Protein AF-A0A2D4G213-F1 (afdb_monomer)

Organism: Micrurus corallinus (NCBI:txid54390)

Nearest PDB structures (foldseek):
  6yhy-assembly1_A  TM=9.691E-01  e=1.709E-06  Conus consors
  6q61-assembly1_A  TM=9.668E-01  e=5.691E-06  Conus striatus
  5yv7-assembly1_A  TM=9.541E-01  e=5.691E-06  Dendroaspis angusticeps
  6kzf-assembly1_A  TM=9.481E-01  e=8.321E-06  Dendroaspis angusticeps
  4bqd-assembly2_B  TM=8.896E-01  e=7.811E-06  Homo sapiens

InterPro domains:
  IPR002223 Pancreatic trypsin inhibitor Kunitz domain [PF00014] (14-65)
  IPR002223 Pancreatic trypsin inhibitor Kunitz domain [PR00759] (12-26)
  IPR002223 Pancreatic trypsin inhibitor Kunitz domain [PR00759] (40-50)
  IPR002223 Pancreatic trypsin inhibitor Kunitz domain [PR00759] (50-65)
  IPR002223 Pancreatic trypsin inhibitor Kunitz domain [PS50279] (15-65)
  IPR002223 Pancreatic trypsin inhibitor Kunitz domain [SM00131] (13-66)
  IPR020901 Proteinase inhibitor I2, Kunitz, conserved site [PS00280] (43-61)
  IPR036880 Pancreatic trypsin inhibitor Kunitz domain superfamily [G3DSA:4.10.410.10] (6-70)
  IPR036880 Pancreatic trypsin inhibitor Kunitz domain superfamily [SSF57362] (6-67)
  IPR050098 Tissue factor pathway inhibitor/Kunitz-type serine protease inhibitor-like [PTHR10083] (11-76)

Solvent-accessible surface area (backbone atoms only — not comparable to full-atom values): 7301 Å² total; per-residue (Å²): 134,83,81,73,78,70,70,60,91,82,42,60,73,45,34,74,43,77,73,53,33,70,93,49,96,44,80,39,81,28,18,24,37,35,72,93,71,72,40,59,43,79,46,65,29,12,80,57,90,63,63,77,24,60,25,84,39,62,66,60,30,31,65,62,61,60,68,71,74,75,56,88,89,73,79,80,87,71,84,73,76,74,66,93,83,53,79,69,56,52,48,99,88,65,48,70,55,81,76,85,70,94,78,75,74,77,94,77,85,127

Sequence (110 aa):
VELTPVSSELRPEYCNLPPDRRKCGGYFPAYYYNPGRHTCLEFDYAGCDGNKNHFNTRHECDLICHEWPEDPNQYGSRVLPCPERGPPAKDHSGDPVPKPHPGLIPFSLQ

pLDDT: mean 73.9, std 17.29, range [42.91, 96.44]

F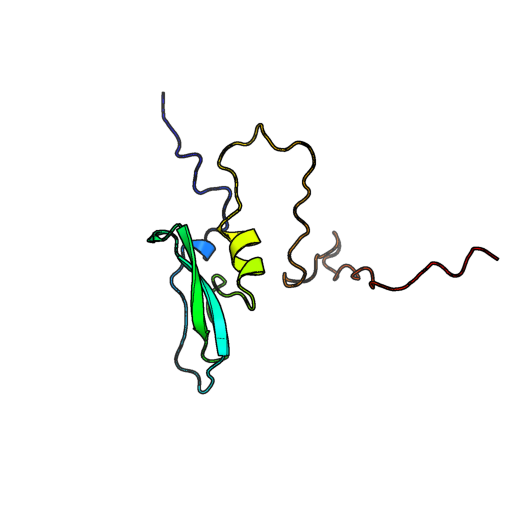oldseek 3Di:
DDPDQLPPPQAPPLLDDDWDQDDAQAWAWWWFHDPVVLAIDIDTHRPDDTTPRTGNDRVLRCLRGRPDDSDPPPDDDDPPPDPPPDDADADPVGHGDDDDDPPDPPPPDD

Structure (mmCIF, N/CA/C/O backbone):
data_AF-A0A2D4G213-F1
#
_entry.id   AF-A0A2D4G213-F1
#
loop_
_atom_site.group_PDB
_atom_site.id
_atom_site.type_symbol
_atom_site.label_atom_id
_atom_site.label_alt_id
_atom_site.label_comp_id
_atom_site.label_asym_id
_atom_site.label_entity_id
_atom_site.label_seq_id
_atom_site.pdbx_PDB_ins_code
_atom_site.Cartn_x
_atom_site.Cartn_y
_atom_site.Cartn_z
_atom_site.occupancy
_atom_site.B_iso_or_equiv
_atom_site.auth_seq_id
_atom_site.auth_comp_id
_atom_site.auth_asym_id
_atom_site.auth_atom_id
_atom_site.pdbx_PDB_model_num
ATOM 1 N N . VAL A 1 1 ? -35.706 8.755 9.691 1.00 42.91 1 VAL A N 1
ATOM 2 C CA . VAL A 1 1 ? -34.438 8.260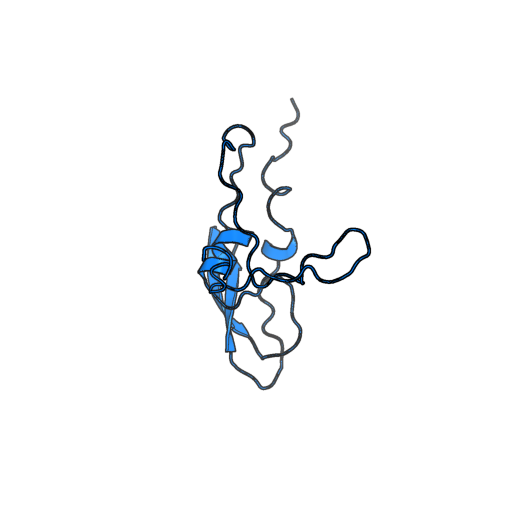 10.270 1.00 42.91 1 VAL A CA 1
ATOM 3 C C . VAL A 1 1 ? -33.540 7.979 9.084 1.00 42.91 1 VAL A C 1
ATOM 5 O O . VAL A 1 1 ? -33.722 6.962 8.431 1.00 42.91 1 VAL A O 1
ATOM 8 N N . GLU A 1 2 ? -32.732 8.954 8.677 1.00 45.34 2 GLU A N 1
ATOM 9 C CA . GLU A 1 2 ? -31.778 8.744 7.586 1.00 45.34 2 GLU A CA 1
ATOM 10 C C . GLU A 1 2 ? -30.570 8.022 8.173 1.00 45.34 2 GLU A C 1
ATOM 12 O O . GLU A 1 2 ? -29.893 8.540 9.057 1.00 45.34 2 GLU A O 1
ATOM 17 N N . LEU A 1 3 ? -30.375 6.777 7.745 1.00 51.66 3 LEU A N 1
ATOM 18 C CA . LEU A 1 3 ? -29.197 5.987 8.067 1.00 51.66 3 LEU A CA 1
ATOM 19 C C . LEU A 1 3 ? -28.067 6.508 7.179 1.00 51.66 3 LEU A C 1
ATOM 21 O O . LEU A 1 3 ? -27.922 6.066 6.040 1.00 51.66 3 LEU A O 1
ATOM 25 N N . THR A 1 4 ? -27.301 7.485 7.659 1.00 51.44 4 THR A N 1
ATOM 26 C CA . THR A 1 4 ? -26.017 7.788 7.028 1.00 51.44 4 THR A CA 1
ATOM 27 C C . THR A 1 4 ? -25.129 6.547 7.186 1.00 51.44 4 THR A C 1
ATOM 29 O O . THR A 1 4 ? -25.030 6.008 8.291 1.00 51.44 4 THR A O 1
ATOM 32 N N . PRO A 1 5 ? -24.528 6.010 6.110 1.00 56.56 5 PRO A N 1
ATOM 33 C CA . PRO A 1 5 ? -23.589 4.904 6.231 1.00 56.56 5 PRO A CA 1
ATOM 34 C C . PRO A 1 5 ? -22.327 5.412 6.939 1.00 56.56 5 PRO A C 1
ATOM 36 O O . PRO A 1 5 ? -21.460 6.031 6.327 1.00 56.56 5 PRO A O 1
ATOM 39 N N . VAL A 1 6 ? -22.230 5.153 8.243 1.00 53.78 6 VAL A N 1
ATOM 40 C CA . VAL A 1 6 ? -21.070 5.447 9.108 1.00 53.78 6 VAL A CA 1
ATOM 41 C C . VAL A 1 6 ? -19.926 4.458 8.824 1.00 53.78 6 VAL A C 1
ATOM 43 O O . VAL A 1 6 ? -19.408 3.823 9.728 1.00 53.78 6 VAL A O 1
ATOM 46 N N . SER A 1 7 ? -19.573 4.267 7.551 1.00 55.72 7 SER A N 1
ATOM 47 C CA . SER A 1 7 ? -18.629 3.216 7.136 1.00 55.72 7 SER A CA 1
ATOM 48 C C . SER A 1 7 ? -17.466 3.726 6.283 1.00 55.72 7 SER A C 1
ATOM 50 O O . SER A 1 7 ? -16.389 3.138 6.266 1.00 55.72 7 SER A O 1
ATOM 52 N N . SER A 1 8 ? -17.621 4.865 5.599 1.00 54.56 8 SER A N 1
ATOM 53 C CA . SER A 1 8 ? -16.609 5.334 4.640 1.00 54.56 8 SER A CA 1
ATOM 54 C C . SER A 1 8 ? -15.764 6.528 5.088 1.00 54.56 8 SER A C 1
ATOM 56 O O . SER A 1 8 ? -14.681 6.698 4.547 1.00 54.56 8 SER A O 1
ATOM 58 N N . GLU A 1 9 ? -16.187 7.340 6.063 1.00 58.06 9 GLU A N 1
ATOM 59 C CA . GLU A 1 9 ? -15.473 8.599 6.385 1.00 58.06 9 GLU A CA 1
ATOM 60 C C . GLU A 1 9 ? -14.253 8.434 7.304 1.00 58.06 9 GLU A C 1
ATOM 62 O O . GLU A 1 9 ? -13.489 9.373 7.519 1.00 58.06 9 GLU A O 1
ATOM 67 N N . LEU A 1 10 ? -14.059 7.239 7.853 1.00 67.94 10 LEU A N 1
ATOM 68 C CA . LEU A 1 10 ? -12.983 6.947 8.792 1.00 67.94 10 LEU A CA 1
ATOM 69 C C . LEU A 1 10 ? -11.744 6.343 8.114 1.00 67.94 10 LEU A C 1
ATOM 71 O O . LEU A 1 10 ? -10.613 6.593 8.531 1.00 67.94 10 LEU A O 1
ATOM 75 N N . ARG A 1 11 ? -11.947 5.585 7.034 1.00 78.88 11 ARG A N 1
ATOM 76 C CA . ARG A 1 11 ? -10.865 5.015 6.236 1.00 78.88 11 ARG A CA 1
ATOM 77 C C . ARG A 1 11 ? -10.436 6.011 5.160 1.00 78.88 11 ARG A C 1
ATOM 79 O O . ARG A 1 11 ? -11.297 6.539 4.461 1.00 78.88 11 ARG A O 1
ATOM 86 N N . PRO A 1 12 ? -9.128 6.226 4.938 1.00 86.38 12 PRO A N 1
ATOM 87 C CA . PRO A 1 12 ? -8.692 7.096 3.858 1.00 86.38 12 PRO A CA 1
ATOM 88 C C . PRO A 1 12 ? -9.262 6.663 2.501 1.00 86.38 12 PRO A C 1
ATOM 90 O O . PRO A 1 12 ? -9.144 5.501 2.115 1.00 86.38 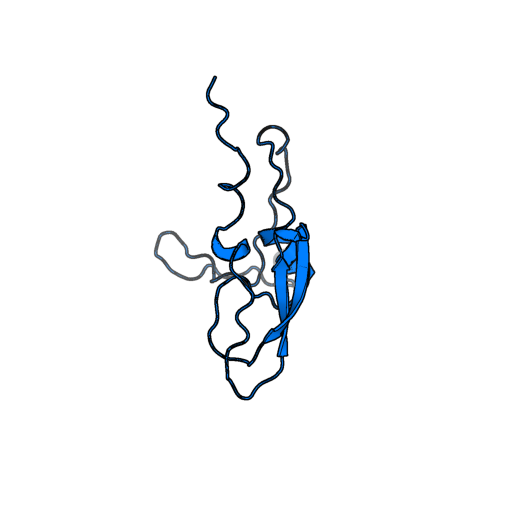12 PRO A O 1
ATOM 93 N N . GLU A 1 13 ? -9.805 7.615 1.741 1.00 87.25 13 GLU A N 1
ATOM 94 C CA . GLU A 1 13 ? -10.416 7.375 0.421 1.00 87.25 13 GLU A CA 1
ATOM 95 C C . GLU A 1 13 ? -9.509 6.590 -0.534 1.00 87.25 13 GLU A C 1
ATOM 97 O O . GLU A 1 13 ? -9.964 5.757 -1.320 1.00 87.25 13 GLU A O 1
ATOM 102 N N . TYR A 1 14 ? -8.192 6.803 -0.435 1.00 91.06 14 TYR A N 1
ATOM 103 C CA . TYR A 1 14 ? -7.242 6.099 -1.282 1.00 91.06 14 TYR A CA 1
ATOM 104 C C . TYR A 1 14 ? -7.235 4.586 -1.056 1.00 91.06 14 TYR A C 1
ATOM 106 O O . TYR A 1 14 ? -6.919 3.870 -1.993 1.00 91.06 14 TYR A O 1
ATOM 114 N N . CYS A 1 15 ? -7.631 4.077 0.114 1.00 91.62 15 CYS A N 1
ATOM 115 C CA . CYS A 1 15 ? -7.748 2.636 0.359 1.00 91.62 15 CYS A CA 1
ATOM 116 C C . CYS A 1 15 ? -8.759 1.961 -0.584 1.00 91.62 15 CYS A C 1
ATOM 118 O O . CYS A 1 15 ? -8.698 0.753 -0.788 1.00 91.62 15 CYS A O 1
ATOM 120 N N . ASN A 1 16 ? -9.681 2.727 -1.175 1.00 90.62 16 ASN A N 1
ATOM 121 C CA . ASN A 1 16 ? -10.670 2.221 -2.124 1.00 90.62 16 ASN A CA 1
ATOM 122 C C . ASN A 1 16 ? -10.178 2.270 -3.586 1.00 90.62 16 ASN A C 1
ATOM 124 O O . ASN A 1 16 ? -10.884 1.815 -4.486 1.00 90.62 16 ASN A O 1
ATOM 128 N N . LEU A 1 17 ? -8.984 2.816 -3.850 1.00 94.06 17 LEU A N 1
ATOM 129 C CA . LEU A 1 17 ? -8.412 2.879 -5.197 1.00 94.06 17 LEU A CA 1
ATOM 130 C C . LEU A 1 17 ? -7.875 1.508 -5.641 1.00 94.06 17 LEU A C 1
ATOM 132 O O . LEU A 1 17 ? -7.397 0.737 -4.811 1.00 94.06 17 LEU A O 1
ATOM 136 N N . PRO A 1 18 ? -7.888 1.189 -6.946 1.00 94.44 18 PRO A N 1
ATOM 137 C CA . PRO A 1 18 ? -7.243 -0.021 -7.453 1.00 94.44 18 PRO A CA 1
ATOM 138 C C . PRO A 1 18 ? -5.714 0.038 -7.264 1.00 94.44 18 PRO A C 1
ATOM 140 O O . PRO A 1 18 ? -5.155 1.136 -7.232 1.00 94.44 18 PRO A O 1
ATOM 143 N N . PRO A 1 19 ? -5.007 -1.105 -7.200 1.00 93.06 19 PRO A N 1
ATOM 144 C CA . PRO A 1 19 ? -3.545 -1.108 -7.193 1.00 93.06 19 PRO A CA 1
ATOM 145 C C . PRO A 1 19 ? -3.004 -0.517 -8.500 1.00 93.06 19 PRO A C 1
ATOM 147 O O . PRO A 1 19 ? -3.443 -0.898 -9.588 1.00 93.06 19 PRO A O 1
ATOM 150 N N . ASP A 1 20 ? -2.035 0.396 -8.405 1.00 92.62 20 ASP A N 1
ATOM 151 C CA . ASP A 1 20 ? -1.423 1.037 -9.573 1.00 92.62 20 ASP A CA 1
ATOM 152 C C . ASP A 1 20 ? -0.023 0.470 -9.837 1.00 92.62 20 ASP A C 1
ATOM 154 O O . ASP A 1 20 ? 0.976 0.942 -9.298 1.00 92.62 20 ASP A O 1
ATOM 158 N N . ARG A 1 21 ? 0.051 -0.575 -10.670 1.00 87.62 21 ARG A N 1
ATOM 159 C CA . ARG A 1 21 ? 1.329 -1.189 -11.064 1.00 87.62 21 ARG A CA 1
ATOM 160 C C . ARG A 1 21 ? 2.173 -0.270 -11.953 1.00 87.62 21 ARG A C 1
ATOM 162 O O . ARG A 1 21 ? 3.392 -0.279 -11.826 1.00 87.62 21 ARG A O 1
ATOM 169 N N . ARG A 1 22 ? 1.531 0.493 -12.849 1.00 81.94 22 ARG A N 1
ATOM 170 C CA . ARG A 1 22 ? 2.132 1.239 -13.978 1.00 81.94 22 ARG A CA 1
ATOM 171 C C . ARG A 1 22 ? 3.079 0.430 -14.877 1.00 81.94 22 ARG A C 1
ATOM 173 O O . ARG A 1 22 ? 3.386 -0.736 -14.654 1.00 81.94 22 ARG A O 1
ATOM 180 N N . LYS A 1 23 ? 3.513 1.064 -15.972 1.00 83.62 23 LYS A N 1
ATOM 181 C CA . LYS A 1 23 ? 4.529 0.541 -16.899 1.00 83.62 23 LYS A CA 1
ATOM 182 C C . LYS A 1 23 ? 5.873 1.213 -16.626 1.00 83.62 23 LYS A C 1
ATOM 184 O O . LYS A 1 23 ? 6.305 2.066 -17.393 1.00 83.62 23 LYS A O 1
ATOM 189 N N . CYS A 1 24 ? 6.513 0.829 -15.531 1.00 86.62 24 CYS A N 1
ATOM 190 C CA . CYS A 1 24 ? 7.934 1.093 -15.311 1.00 86.62 24 CYS A CA 1
ATOM 191 C C . CYS A 1 24 ? 8.741 -0.204 -15.399 1.00 86.62 24 CYS A C 1
ATOM 193 O O . CYS A 1 24 ? 8.175 -1.287 -15.536 1.00 86.62 24 CYS A O 1
ATOM 195 N N . GLY A 1 25 ? 10.068 -0.089 -15.426 1.00 86.69 25 GLY A N 1
ATOM 196 C CA . GLY A 1 25 ? 10.964 -1.224 -15.675 1.00 86.69 25 GLY A CA 1
ATOM 197 C C . GLY A 1 25 ? 11.261 -2.099 -14.454 1.00 86.69 25 GLY A C 1
ATOM 198 O O . GLY A 1 25 ? 12.016 -3.058 -14.584 1.00 86.69 25 GLY A O 1
ATOM 199 N N . GLY A 1 26 ? 10.729 -1.757 -13.279 1.00 87.88 26 GLY A N 1
ATOM 200 C CA . GLY A 1 26 ? 10.968 -2.479 -12.034 1.00 87.88 26 GLY A CA 1
ATOM 201 C C . GLY A 1 26 ? 9.903 -3.526 -11.720 1.00 87.88 26 GLY A C 1
ATOM 202 O O . GLY A 1 26 ? 8.842 -3.567 -12.338 1.00 87.88 26 GLY A O 1
ATOM 203 N N . TYR A 1 27 ? 10.212 -4.362 -10.732 1.00 89.44 27 TYR A N 1
ATOM 204 C CA . TYR A 1 27 ? 9.303 -5.334 -10.131 1.00 89.44 27 TYR A CA 1
ATOM 205 C C . TYR A 1 27 ? 9.632 -5.407 -8.644 1.00 89.44 27 TYR A C 1
ATOM 207 O O . TYR A 1 27 ? 10.644 -5.991 -8.256 1.00 89.44 27 TYR A O 1
ATOM 215 N N . PHE A 1 28 ? 8.811 -4.758 -7.828 1.00 90.75 28 PHE A N 1
ATOM 216 C CA . PHE A 1 28 ? 8.992 -4.683 -6.386 1.00 90.75 28 PHE A CA 1
ATOM 217 C C . PHE A 1 28 ? 7.720 -5.178 -5.693 1.00 90.75 28 PHE A C 1
ATOM 219 O O . PHE A 1 28 ? 6.635 -4.724 -6.063 1.00 90.75 28 PHE A O 1
ATOM 226 N N . PRO A 1 29 ? 7.824 -6.087 -4.709 1.00 92.56 29 PRO A N 1
ATOM 227 C CA . PRO A 1 29 ? 6.662 -6.538 -3.959 1.00 92.56 29 PRO A CA 1
ATOM 228 C C . PRO A 1 29 ? 6.105 -5.379 -3.128 1.00 92.56 29 PRO A C 1
ATOM 230 O O . PRO A 1 29 ? 6.836 -4.726 -2.379 1.00 92.56 29 PRO A O 1
ATOM 233 N N . ALA A 1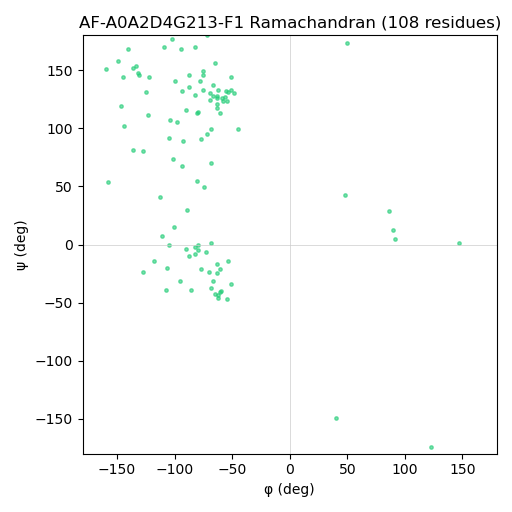 30 ? 4.809 -5.128 -3.264 1.00 93.88 30 ALA A N 1
ATOM 234 C CA . ALA A 1 30 ? 4.080 -4.102 -2.531 1.00 93.88 30 ALA A CA 1
ATOM 235 C C . ALA A 1 30 ? 2.695 -4.618 -2.128 1.00 93.88 30 ALA A C 1
ATOM 237 O O . ALA A 1 30 ? 2.241 -5.651 -2.609 1.00 93.88 30 ALA A O 1
ATOM 238 N N . TYR A 1 31 ? 2.004 -3.898 -1.250 1.00 95.62 31 TYR A N 1
ATOM 239 C CA . TYR A 1 31 ? 0.685 -4.266 -0.741 1.00 95.62 31 TYR A CA 1
ATOM 240 C C . TYR A 1 31 ? -0.338 -3.170 -1.029 1.00 95.62 31 TYR A C 1
ATOM 242 O O . TYR A 1 31 ? -0.017 -1.988 -0.949 1.00 95.62 31 TYR A O 1
ATOM 250 N N . TYR A 1 32 ? -1.576 -3.557 -1.326 1.00 95.19 32 TYR A N 1
ATOM 251 C CA . TYR A 1 32 ? -2.718 -2.653 -1.475 1.00 95.19 32 TYR A CA 1
ATOM 252 C C . TYR A 1 32 ? -3.923 -3.209 -0.718 1.00 95.19 32 TYR A C 1
ATOM 254 O O . TYR A 1 32 ? -4.051 -4.423 -0.546 1.00 95.19 32 TYR A O 1
ATOM 262 N N . TYR A 1 33 ? -4.830 -2.344 -0.280 1.00 94.69 33 TYR A N 1
ATOM 263 C CA . TYR A 1 3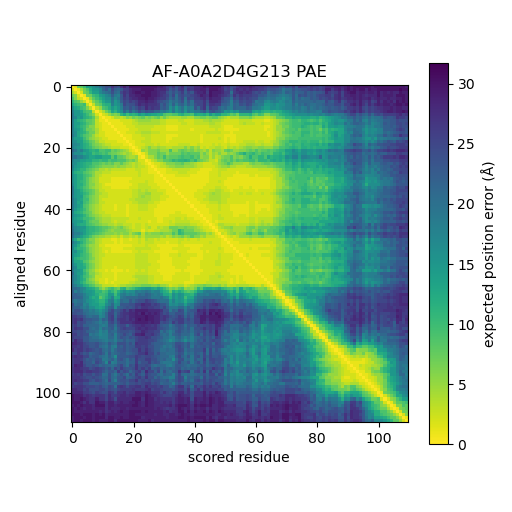3 ? -6.082 -2.766 0.327 1.00 94.69 33 TYR A CA 1
ATOM 264 C C . TYR A 1 33 ? -7.114 -3.118 -0.741 1.00 94.69 33 TYR A C 1
ATOM 266 O O . TYR A 1 33 ? -7.392 -2.321 -1.636 1.00 94.69 33 TYR A O 1
ATOM 274 N N . ASN A 1 34 ? -7.710 -4.304 -0.631 1.00 94.25 34 ASN A N 1
ATOM 275 C CA . ASN A 1 34 ? -8.807 -4.728 -1.484 1.00 94.25 34 ASN A CA 1
ATOM 276 C C . ASN A 1 34 ? -10.133 -4.631 -0.709 1.00 94.25 34 ASN A C 1
ATOM 278 O O . ASN A 1 34 ? -10.392 -5.492 0.140 1.00 94.25 34 ASN A O 1
ATOM 282 N N . PRO A 1 35 ? -11.002 -3.645 -1.013 1.00 87.69 35 PRO A N 1
ATOM 283 C CA . PRO A 1 35 ? -12.272 -3.485 -0.311 1.00 87.69 35 PRO A CA 1
ATOM 284 C C . PRO A 1 35 ? -13.242 -4.637 -0.583 1.00 87.69 35 PRO A C 1
ATOM 286 O O . PRO A 1 35 ? -13.975 -5.020 0.313 1.00 87.69 35 PRO A O 1
ATOM 289 N N . GLY A 1 36 ? -13.206 -5.266 -1.764 1.00 89.12 36 GLY A N 1
ATOM 290 C CA . GLY A 1 36 ? -14.069 -6.413 -2.073 1.00 89.12 36 GLY A CA 1
ATOM 291 C C . GLY A 1 36 ? -13.701 -7.684 -1.303 1.00 89.12 36 GLY A C 1
ATOM 292 O O . GLY A 1 36 ? -14.543 -8.552 -1.096 1.00 89.12 36 GLY A O 1
ATOM 293 N N . ARG A 1 37 ? -12.445 -7.799 -0.860 1.00 90.56 37 ARG A N 1
ATOM 294 C CA . ARG A 1 37 ? -11.957 -8.915 -0.033 1.00 90.56 37 ARG A CA 1
ATOM 295 C C . ARG A 1 37 ? -11.759 -8.542 1.431 1.00 90.56 37 ARG A C 1
ATOM 297 O O . ARG A 1 37 ? -11.344 -9.404 2.200 1.00 90.56 37 ARG A O 1
ATOM 304 N N . HIS A 1 38 ? -12.024 -7.286 1.789 1.00 88.00 38 HIS A N 1
ATOM 305 C CA . HIS A 1 38 ? -11.800 -6.731 3.119 1.00 88.00 38 HIS A CA 1
ATOM 306 C C . HIS A 1 38 ? -10.401 -7.079 3.654 1.00 88.00 38 HIS A C 1
ATOM 308 O O . HIS A 1 38 ? -10.246 -7.508 4.789 1.00 88.00 38 HIS A O 1
ATOM 314 N N . THR A 1 39 ? -9.366 -6.996 2.813 1.00 91.06 39 THR A N 1
ATOM 315 C CA . THR A 1 39 ? -8.030 -7.472 3.191 1.00 91.06 39 THR A CA 1
ATOM 316 C C . THR A 1 39 ? -6.948 -6.841 2.325 1.00 91.06 39 THR A C 1
ATOM 318 O O . THR A 1 39 ? -7.188 -6.519 1.160 1.00 91.06 39 THR A O 1
ATOM 321 N N . CYS A 1 40 ? -5.744 -6.692 2.868 1.00 93.44 40 CYS A N 1
ATOM 322 C CA . CYS A 1 40 ? -4.589 -6.260 2.092 1.00 93.44 40 CYS A CA 1
ATOM 323 C C . CYS A 1 40 ? -4.008 -7.405 1.257 1.00 93.44 40 CYS A C 1
ATOM 325 O O . CYS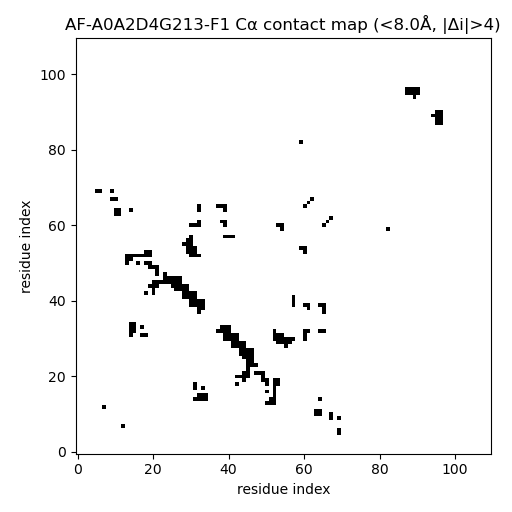 A 1 40 ? -3.948 -8.547 1.701 1.00 93.44 40 CYS A O 1
ATOM 327 N N . LEU A 1 41 ? -3.584 -7.125 0.032 1.00 96.19 41 LEU A N 1
ATOM 328 C CA . LEU A 1 41 ? -3.063 -8.116 -0.908 1.00 96.19 41 LEU A CA 1
ATOM 329 C C . LEU A 1 41 ? -1.752 -7.630 -1.511 1.00 96.19 41 LEU A C 1
ATOM 331 O O . LEU A 1 41 ? -1.564 -6.432 -1.703 1.00 96.19 41 LEU A O 1
ATOM 335 N N . GLU A 1 42 ? -0.862 -8.571 -1.806 1.00 96.44 42 GLU A N 1
ATOM 336 C CA . GLU A 1 42 ? 0.401 -8.291 -2.485 1.00 96.44 42 GLU A CA 1
ATOM 337 C C . GLU A 1 42 ? 0.175 -8.040 -3.986 1.00 96.44 42 GLU A C 1
ATOM 339 O O . GLU A 1 42 ? -0.718 -8.636 -4.600 1.00 96.44 42 GLU A O 1
ATOM 344 N N . PHE A 1 43 ? 0.972 -7.151 -4.576 1.00 94.50 43 PHE A N 1
ATOM 345 C CA . PHE A 1 43 ? 1.021 -6.882 -6.009 1.00 94.50 43 PHE A CA 1
ATOM 346 C C . PHE A 1 43 ? 2.427 -6.455 -6.454 1.00 94.50 43 PHE A C 1
ATOM 348 O O . PHE A 1 43 ? 3.217 -5.945 -5.660 1.00 94.50 43 PHE A O 1
ATOM 355 N N . ASP A 1 44 ? 2.711 -6.621 -7.748 1.00 92.75 44 ASP A N 1
ATOM 356 C CA . ASP A 1 44 ? 3.956 -6.149 -8.357 1.00 92.75 44 ASP A CA 1
ATOM 357 C C . ASP A 1 44 ? 3.870 -4.645 -8.643 1.00 92.75 44 ASP A C 1
ATOM 359 O O . ASP A 1 44 ? 3.113 -4.216 -9.520 1.00 92.75 44 ASP A O 1
ATOM 363 N N . TYR A 1 45 ? 4.676 -3.842 -7.952 1.00 90.50 45 TYR A N 1
ATOM 364 C CA . TYR A 1 45 ? 4.851 -2.420 -8.230 1.00 90.50 45 TYR A CA 1
ATOM 365 C C . TYR A 1 45 ? 6.044 -2.192 -9.162 1.00 90.50 45 TYR A C 1
ATOM 367 O O . TYR A 1 45 ? 7.137 -2.718 -8.942 1.00 90.50 45 TYR A O 1
ATOM 375 N N . ALA A 1 46 ? 5.861 -1.382 -10.209 1.00 90.81 46 ALA A N 1
ATOM 376 C CA . ALA A 1 46 ? 6.896 -1.191 -11.220 1.00 90.81 46 ALA A CA 1
ATOM 377 C C . ALA A 1 46 ? 8.022 -0.213 -10.828 1.00 90.81 46 ALA A C 1
ATOM 379 O O . ALA A 1 46 ? 8.952 -0.003 -11.612 1.00 90.81 46 ALA A O 1
ATOM 380 N N . GLY A 1 47 ? 7.960 0.384 -9.632 1.00 85.31 47 GLY A N 1
ATOM 381 C CA . GLY A 1 47 ? 9.024 1.233 -9.088 1.00 85.31 47 GLY A CA 1
ATOM 382 C C . GLY A 1 47 ? 8.927 2.722 -9.422 1.00 85.31 47 GLY A C 1
ATOM 383 O O . GLY A 1 47 ? 9.906 3.436 -9.216 1.00 85.31 47 GLY A O 1
ATOM 384 N N . CYS A 1 48 ? 7.798 3.205 -9.947 1.00 84.81 48 CYS A N 1
ATOM 385 C CA . CYS A 1 48 ? 7.590 4.627 -10.224 1.00 84.81 48 CYS A CA 1
ATOM 386 C C . CYS A 1 48 ? 6.140 5.076 -9.980 1.00 84.81 48 CYS A C 1
ATOM 388 O O . CYS A 1 48 ? 5.203 4.351 -10.325 1.00 84.81 48 CYS A O 1
ATOM 390 N N . ASP A 1 49 ? 5.985 6.309 -9.477 1.00 80.44 49 ASP A N 1
ATOM 391 C CA . ASP A 1 49 ? 4.702 6.965 -9.197 1.00 80.44 49 ASP A CA 1
ATOM 392 C C . ASP A 1 49 ? 3.649 6.008 -8.593 1.00 80.44 49 ASP A C 1
ATOM 394 O O . ASP A 1 49 ? 3.975 5.086 -7.860 1.00 80.44 49 ASP A O 1
ATOM 398 N N . GLY A 1 50 ? 2.364 6.236 -8.853 1.00 85.06 50 GLY A N 1
ATOM 399 C CA . GLY A 1 50 ? 1.277 5.397 -8.363 1.00 85.06 50 GLY A CA 1
ATOM 400 C C . GLY A 1 50 ? 0.267 6.191 -7.551 1.00 85.06 50 GLY A C 1
ATOM 401 O O . GLY A 1 50 ? 0.325 7.421 -7.466 1.00 85.06 50 GLY A O 1
ATOM 402 N N . ASN A 1 51 ? -0.687 5.481 -6.962 1.00 92.25 51 ASN A N 1
ATOM 403 C CA . ASN A 1 51 ? -1.606 6.057 -5.990 1.00 92.25 51 ASN A CA 1
ATOM 404 C C . ASN A 1 51 ? -1.199 5.672 -4.559 1.00 92.25 51 ASN A C 1
ATOM 406 O O . ASN A 1 51 ? -0.237 4.942 -4.340 1.00 92.25 51 ASN A O 1
ATOM 410 N N . LYS A 1 52 ? -1.927 6.197 -3.570 1.00 92.19 52 LYS A N 1
ATOM 411 C CA . LYS A 1 52 ? -1.615 5.994 -2.148 1.00 92.19 52 LYS A CA 1
ATOM 412 C C . LYS A 1 52 ? -2.079 4.640 -1.594 1.00 92.19 52 LYS A C 1
ATOM 414 O O . LYS A 1 52 ? -1.758 4.337 -0.451 1.00 92.19 52 LYS A O 1
ATOM 419 N N . ASN A 1 53 ? -2.792 3.818 -2.371 1.00 94.50 53 ASN A N 1
ATOM 420 C CA . ASN A 1 53 ? -3.090 2.429 -2.011 1.00 94.50 53 ASN A CA 1
ATOM 421 C C . ASN A 1 53 ? -1.890 1.519 -2.313 1.00 94.50 53 ASN A C 1
ATOM 423 O O . ASN A 1 53 ? -1.975 0.570 -3.092 1.00 94.50 53 ASN A O 1
ATOM 427 N N . HIS A 1 54 ? -0.739 1.878 -1.756 1.00 93.12 54 HIS A N 1
ATOM 428 C CA . HIS A 1 54 ? 0.531 1.210 -1.978 1.00 93.12 54 HIS A CA 1
ATOM 429 C C . HIS A 1 54 ? 1.344 1.282 -0.687 1.00 93.12 54 HIS A C 1
ATOM 431 O O . HIS A 1 54 ? 1.711 2.364 -0.226 1.00 93.12 54 HIS A O 1
ATOM 437 N N . PHE A 1 55 ? 1.665 0.117 -0.137 1.00 93.50 55 PHE A N 1
ATOM 438 C CA . PHE A 1 55 ? 2.373 -0.034 1.126 1.00 93.50 55 PHE A CA 1
ATOM 439 C C . PHE A 1 55 ? 3.527 -1.017 0.970 1.00 93.50 55 PHE A C 1
ATOM 441 O O . PHE A 1 55 ? 3.424 -2.011 0.254 1.00 93.50 55 PHE A O 1
ATOM 448 N N . ASN A 1 56 ? 4.623 -0.776 1.685 1.00 90.94 56 ASN A N 1
AT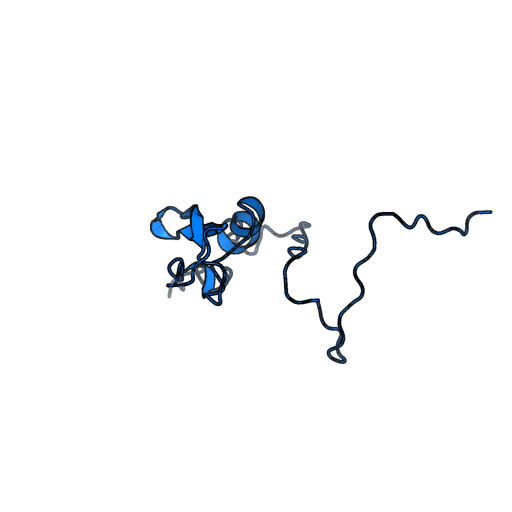OM 449 C CA . ASN A 1 56 ? 5.804 -1.639 1.602 1.00 90.94 56 ASN A CA 1
ATOM 450 C C . ASN A 1 56 ? 5.631 -2.944 2.390 1.00 90.94 56 ASN A C 1
ATOM 452 O O . ASN A 1 56 ? 6.358 -3.909 2.166 1.00 90.94 56 ASN A O 1
ATOM 456 N N . THR A 1 57 ? 4.705 -2.977 3.351 1.00 90.50 57 THR A N 1
ATOM 457 C CA . THR A 1 57 ? 4.433 -4.164 4.162 1.00 90.50 57 THR A CA 1
ATOM 458 C C . THR A 1 57 ? 2.940 -4.400 4.324 1.00 90.50 57 THR A C 1
ATOM 460 O O . THR A 1 57 ? 2.132 -3.471 4.354 1.00 90.50 57 THR A O 1
ATOM 463 N N . ARG A 1 58 ? 2.584 -5.674 4.500 1.00 89.50 58 ARG A N 1
ATOM 464 C CA . ARG A 1 58 ? 1.220 -6.109 4.796 1.00 89.50 58 ARG A CA 1
ATOM 465 C C . ARG A 1 58 ? 0.636 -5.407 6.025 1.00 89.50 58 ARG A C 1
ATOM 467 O O . ARG A 1 58 ? -0.469 -4.886 5.968 1.00 89.50 58 ARG A O 1
ATOM 474 N N . HIS A 1 59 ? 1.422 -5.359 7.099 1.00 86.50 59 HIS A N 1
ATOM 475 C CA . HIS A 1 59 ? 1.027 -4.762 8.373 1.00 86.50 59 HIS A CA 1
ATOM 476 C C . HIS A 1 59 ? 0.696 -3.270 8.246 1.00 86.50 59 HIS A C 1
ATOM 478 O O . HIS A 1 59 ? -0.292 -2.815 8.805 1.00 86.50 59 HIS A O 1
ATOM 484 N N . GLU A 1 60 ? 1.484 -2.519 7.470 1.00 85.12 60 GLU A N 1
ATOM 485 C CA . GLU A 1 60 ? 1.235 -1.096 7.214 1.00 85.12 60 GLU A CA 1
ATOM 486 C C . GLU A 1 60 ? -0.105 -0.886 6.498 1.00 85.12 60 GLU A C 1
ATOM 488 O O . GLU A 1 60 ? -0.892 -0.031 6.893 1.00 85.12 60 GLU A O 1
ATOM 493 N N . CYS A 1 61 ? -0.397 -1.721 5.502 1.00 90.62 61 CYS A N 1
ATOM 494 C CA . CYS A 1 61 ? -1.680 -1.699 4.813 1.00 90.62 61 CYS A CA 1
ATOM 495 C C . CYS A 1 61 ? -2.854 -2.024 5.753 1.00 90.62 61 CYS A C 1
ATOM 497 O O . CYS A 1 61 ? -3.864 -1.319 5.736 1.00 90.62 61 CYS A O 1
ATOM 499 N N . ASP A 1 62 ? -2.733 -3.072 6.580 1.00 88.12 62 ASP A N 1
ATOM 500 C CA . ASP A 1 62 ? -3.819 -3.484 7.473 1.00 88.12 62 ASP A CA 1
ATOM 501 C C . ASP A 1 62 ? -4.112 -2.393 8.525 1.00 88.12 62 ASP A C 1
ATOM 503 O O . ASP A 1 62 ? -5.269 -2.036 8.740 1.00 88.12 62 ASP A O 1
ATOM 507 N N . LEU A 1 63 ? -3.077 -1.780 9.107 1.00 83.50 63 LEU A N 1
ATOM 508 C CA . LEU A 1 63 ? -3.236 -0.681 10.068 1.00 83.50 63 LEU A CA 1
ATOM 509 C C . LEU A 1 63 ? -3.979 0.527 9.481 1.00 83.50 63 LEU A C 1
ATOM 511 O O . LEU A 1 63 ? -4.776 1.162 10.164 1.00 83.50 63 LEU A O 1
ATOM 515 N N . ILE A 1 64 ? -3.698 0.871 8.223 1.00 84.06 64 ILE A N 1
ATOM 516 C CA . ILE A 1 64 ? -4.222 2.091 7.593 1.00 84.06 64 ILE A CA 1
ATOM 517 C C . ILE A 1 64 ? -5.611 1.861 6.991 1.00 84.06 64 ILE A C 1
ATOM 519 O O . ILE A 1 64 ? -6.469 2.740 7.056 1.00 84.06 64 ILE A O 1
ATOM 523 N N . CYS A 1 65 ? -5.833 0.699 6.376 1.00 87.12 65 CYS A N 1
ATOM 524 C CA . CYS A 1 65 ? -7.009 0.454 5.545 1.00 87.12 65 CYS A CA 1
ATOM 525 C C . CYS A 1 65 ? -7.929 -0.673 6.047 1.00 87.12 65 CYS A C 1
ATOM 527 O O . CYS A 1 65 ? -9.060 -0.779 5.564 1.00 87.12 65 CYS A O 1
ATOM 529 N N . HIS A 1 66 ? -7.484 -1.521 6.979 1.00 83.12 66 HIS A N 1
ATOM 530 C CA . HIS A 1 66 ? -8.274 -2.646 7.495 1.00 83.12 66 HIS A CA 1
ATOM 531 C C . HIS A 1 66 ? -8.774 -2.427 8.933 1.00 83.12 66 HIS A C 1
ATOM 533 O O . HIS A 1 66 ? -9.917 -2.767 9.216 1.00 83.12 66 HIS A O 1
ATOM 539 N N . GLU A 1 67 ? -7.972 -1.843 9.829 1.00 68.94 67 GLU A N 1
ATOM 540 C CA . GLU A 1 67 ? -8.268 -1.768 11.274 1.00 68.94 67 GLU A CA 1
ATOM 541 C C . GLU A 1 67 ? -9.073 -0.536 11.738 1.00 68.94 67 GLU A C 1
ATOM 543 O O . GLU A 1 67 ? -8.953 -0.120 12.889 1.00 68.94 67 GLU A O 1
ATOM 548 N N . TRP A 1 68 ? -9.939 0.043 10.900 1.00 62.66 68 TRP A N 1
ATOM 549 C CA . TRP A 1 68 ? -10.809 1.134 11.358 1.00 62.66 68 TRP A CA 1
ATOM 550 C C . TRP A 1 68 ? -12.140 0.603 11.913 1.00 62.66 68 TRP A C 1
ATOM 552 O O . TRP A 1 68 ? -12.905 0.003 11.158 1.00 62.66 68 TRP A O 1
ATOM 562 N N . PRO A 1 69 ? -12.442 0.784 13.214 1.00 53.91 69 PRO A N 1
ATOM 563 C CA . PRO A 1 69 ? -13.727 0.384 13.762 1.00 53.91 69 PRO A CA 1
ATOM 564 C C . PRO A 1 69 ? -14.816 1.377 13.346 1.00 53.91 69 PRO A C 1
ATOM 566 O O . PRO A 1 69 ? -14.674 2.587 13.496 1.00 53.91 69 PRO A O 1
ATOM 569 N N . GLU A 1 70 ? -15.935 0.831 12.889 1.00 54.72 70 GLU A N 1
ATOM 570 C CA . GLU A 1 70 ? -17.163 1.534 12.492 1.00 54.72 70 GLU A CA 1
ATOM 571 C C . GLU A 1 70 ? -17.904 2.184 13.693 1.00 54.72 70 GLU A C 1
ATOM 573 O O . GLU A 1 70 ? -18.969 2.771 13.522 1.00 54.72 70 GLU A O 1
ATOM 578 N N . ASP A 1 71 ? -17.372 2.071 14.923 1.00 53.97 71 ASP A N 1
ATOM 579 C CA . ASP A 1 71 ? -18.016 2.516 16.168 1.00 53.97 71 ASP A CA 1
ATOM 580 C C . ASP A 1 71 ? -17.136 3.518 16.955 1.00 53.97 71 ASP A C 1
ATOM 582 O O . ASP A 1 71 ? -16.097 3.137 17.512 1.00 53.97 71 ASP A O 1
ATOM 586 N N . PRO A 1 72 ? -17.539 4.801 17.049 1.00 52.88 72 PRO A N 1
ATOM 587 C CA . PRO A 1 72 ? -16.803 5.833 17.775 1.00 52.88 72 PRO A CA 1
ATOM 588 C C . PRO A 1 72 ? -16.857 5.717 19.311 1.00 52.88 72 PRO A C 1
ATOM 590 O O . PRO A 1 72 ? -16.142 6.459 19.983 1.00 52.88 72 PRO A O 1
ATOM 593 N N . ASN A 1 73 ? -17.648 4.811 19.903 1.00 55.56 73 ASN A N 1
ATOM 594 C CA . ASN A 1 73 ? -17.795 4.707 21.364 1.00 55.56 73 ASN A CA 1
ATOM 595 C C . ASN A 1 73 ? -16.979 3.568 22.015 1.00 55.56 73 ASN A C 1
ATOM 597 O O . ASN A 1 73 ? -17.199 3.229 23.177 1.00 55.56 73 ASN A O 1
ATOM 601 N N . GLN A 1 74 ? -16.008 2.988 21.301 1.00 57.66 74 GLN A N 1
ATOM 602 C CA . GLN A 1 74 ? -15.066 2.003 21.862 1.00 57.66 74 GLN A CA 1
ATOM 603 C C . GLN A 1 74 ? -13.612 2.498 21.980 1.00 57.66 74 GLN A C 1
ATOM 605 O O . GLN A 1 74 ? -12.717 1.730 22.333 1.00 57.66 74 GLN A O 1
ATOM 610 N N . TYR A 1 75 ? -13.343 3.783 21.729 1.00 55.59 75 TYR A N 1
ATOM 611 C CA . TYR A 1 75 ? -11.984 4.336 21.721 1.00 55.59 75 TYR A CA 1
ATOM 612 C C . TYR A 1 75 ? -11.571 4.933 23.077 1.00 55.59 75 TYR A C 1
ATOM 614 O O . TYR A 1 75 ? -11.372 6.134 23.238 1.00 55.59 75 TYR A O 1
ATOM 622 N N . GLY A 1 76 ? -11.412 4.067 24.074 1.00 51.09 76 GLY A N 1
ATOM 623 C CA . GLY A 1 76 ? -10.583 4.348 25.242 1.00 51.09 76 GLY A CA 1
ATOM 624 C C . GLY A 1 76 ? -9.205 3.710 25.053 1.00 51.09 76 GLY A C 1
ATOM 625 O O . GLY A 1 76 ? -9.066 2.503 25.218 1.00 51.09 76 GLY A O 1
ATOM 626 N N . SER A 1 77 ? -8.184 4.520 24.754 1.00 51.59 77 SER A N 1
ATOM 627 C CA . SER A 1 77 ? -6.757 4.206 24.999 1.00 51.59 77 SER A CA 1
ATOM 628 C C . SER A 1 77 ? -5.934 3.415 23.969 1.00 51.59 77 SER A C 1
ATOM 630 O O . SER A 1 77 ? -4.931 2.812 24.351 1.00 51.59 77 SER A O 1
ATOM 632 N N . ARG A 1 78 ? -6.214 3.472 22.662 1.00 51.53 78 ARG A N 1
ATOM 633 C CA . ARG A 1 78 ? -5.205 3.055 21.664 1.00 51.53 78 ARG A CA 1
ATOM 634 C C . ARG A 1 78 ? -4.981 4.114 20.612 1.00 51.53 78 ARG A C 1
ATOM 636 O O . ARG A 1 78 ? -5.471 3.994 19.503 1.00 51.53 78 ARG A O 1
ATOM 643 N N . VAL A 1 79 ? -4.174 5.107 20.987 1.00 48.06 79 VAL A N 1
ATOM 644 C CA . VAL A 1 79 ? -3.355 5.879 20.047 1.00 48.06 79 VAL A CA 1
ATOM 645 C C . VAL A 1 79 ? -2.706 4.865 19.103 1.00 48.06 79 VAL A C 1
ATOM 647 O O . VAL A 1 79 ? -1.768 4.168 19.491 1.00 48.06 79 VAL A O 1
ATOM 650 N N . LEU A 1 80 ? -3.274 4.691 17.912 1.00 55.91 80 LEU A N 1
ATOM 651 C CA . LEU A 1 80 ? -2.631 3.922 16.858 1.00 55.91 80 LEU A CA 1
ATOM 652 C C . LEU A 1 80 ? -1.352 4.701 16.526 1.00 55.91 80 LEU A C 1
ATOM 654 O O . LEU A 1 80 ? -1.449 5.884 16.185 1.00 55.91 80 LEU A O 1
ATOM 658 N N . PRO A 1 81 ? -0.154 4.120 16.716 1.00 53.31 81 PRO A N 1
ATOM 659 C CA . PRO A 1 81 ? 1.072 4.815 16.369 1.00 53.31 81 PRO A CA 1
ATOM 660 C C . PRO A 1 81 ? 1.006 5.147 14.880 1.00 53.31 81 PRO A C 1
ATOM 662 O O . PRO A 1 81 ? 0.755 4.264 14.057 1.00 53.31 81 PRO A O 1
ATOM 665 N N . CYS A 1 82 ? 1.192 6.428 14.544 1.00 45.72 82 CYS A N 1
ATOM 666 C CA . CYS A 1 82 ? 1.291 6.857 13.156 1.00 45.72 82 CYS A CA 1
ATOM 667 C C . CYS A 1 82 ? 2.280 5.933 12.431 1.00 45.72 82 CYS A C 1
ATOM 669 O O . CYS A 1 82 ? 3.383 5.722 12.947 1.00 45.72 82 CYS A O 1
ATOM 671 N N . PRO A 1 83 ? 1.925 5.383 11.257 1.00 57.50 83 PRO A N 1
ATOM 672 C CA . PRO A 1 83 ? 2.857 4.588 10.479 1.00 57.50 83 PRO A CA 1
ATOM 673 C C . PRO A 1 83 ? 4.121 5.420 10.245 1.00 57.50 83 PRO A C 1
ATOM 675 O O . PRO A 1 83 ? 4.074 6.530 9.717 1.00 57.50 83 PRO A O 1
ATOM 678 N N . GLU A 1 84 ? 5.268 4.877 10.651 1.00 50.72 84 GLU A N 1
ATOM 679 C CA . GLU A 1 84 ? 6.597 5.495 10.546 1.00 50.72 84 GLU A CA 1
ATOM 680 C C . GLU A 1 84 ? 6.950 5.950 9.112 1.00 50.72 84 GLU A C 1
ATOM 682 O O . GLU A 1 84 ? 7.904 6.706 8.918 1.00 50.72 84 GLU A O 1
ATOM 687 N N . ARG A 1 85 ? 6.198 5.491 8.105 1.00 56.69 85 ARG A N 1
ATOM 688 C CA . ARG A 1 85 ? 6.332 5.830 6.684 1.00 56.69 85 ARG A CA 1
ATOM 689 C C . ARG A 1 85 ? 5.140 6.640 6.155 1.00 56.69 85 ARG A C 1
ATOM 691 O O . ARG A 1 85 ? 4.680 6.439 5.041 1.00 56.69 85 ARG A O 1
ATOM 698 N N . GLY A 1 86 ? 4.654 7.592 6.943 1.00 53.41 86 GLY A N 1
ATO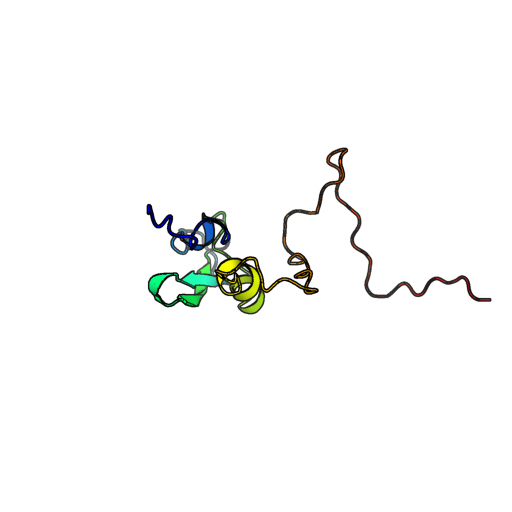M 699 C CA . GLY A 1 86 ? 3.938 8.759 6.422 1.00 53.41 86 GLY A CA 1
ATOM 700 C C . GLY A 1 86 ? 4.908 9.854 5.948 1.00 53.41 86 GLY A C 1
ATOM 701 O O . GLY A 1 86 ? 6.108 9.777 6.235 1.00 53.41 86 GLY A O 1
ATOM 702 N N . PRO A 1 87 ? 4.431 10.906 5.253 1.00 57.03 87 PRO A N 1
ATOM 703 C CA . PRO A 1 87 ? 5.195 12.150 5.177 1.00 57.03 87 PRO A CA 1
ATOM 704 C C . PRO A 1 87 ? 5.582 12.578 6.603 1.00 57.03 87 PRO A C 1
ATOM 706 O O . PRO A 1 87 ? 4.793 12.346 7.526 1.00 57.03 87 PRO A O 1
ATOM 709 N N . PRO A 1 88 ? 6.775 13.164 6.816 1.00 58.91 88 PRO A N 1
ATOM 710 C CA . PRO A 1 88 ? 7.182 13.582 8.150 1.00 58.91 88 PRO A CA 1
ATOM 711 C C . PRO A 1 88 ? 6.092 14.475 8.741 1.00 58.91 88 PRO A C 1
ATOM 713 O O . PRO A 1 88 ? 5.606 15.383 8.058 1.00 58.91 88 PRO A O 1
ATOM 716 N N . ALA A 1 89 ? 5.688 14.187 9.984 1.00 62.22 89 ALA A N 1
ATOM 717 C CA . ALA A 1 89 ? 4.802 15.076 10.722 1.00 62.22 89 ALA A CA 1
ATOM 718 C C . ALA A 1 89 ? 5.403 16.479 10.653 1.00 62.22 89 ALA A C 1
ATOM 720 O O . ALA A 1 89 ? 6.612 16.630 10.812 1.00 62.22 89 ALA A O 1
ATOM 721 N N . LYS A 1 90 ? 4.581 17.474 10.336 1.00 69.50 90 LYS A N 1
ATOM 722 C CA . LYS A 1 90 ? 5.011 18.866 10.288 1.00 69.50 90 LYS A CA 1
ATOM 723 C C . LYS A 1 90 ? 4.579 19.545 11.576 1.00 69.50 90 LYS A C 1
ATOM 725 O O . LYS A 1 90 ? 3.483 19.257 12.060 1.00 69.50 90 LYS A O 1
ATOM 730 N N . ASP A 1 91 ? 5.408 20.410 12.139 1.00 71.50 91 ASP A N 1
ATOM 731 C CA . ASP A 1 91 ? 4.964 21.278 13.222 1.00 71.50 91 ASP A CA 1
ATOM 732 C C . ASP A 1 91 ? 4.020 22.375 12.675 1.00 71.50 91 ASP A C 1
ATOM 734 O O . ASP A 1 91 ? 3.735 22.440 11.475 1.00 71.50 91 ASP A O 1
ATOM 738 N N . HIS A 1 92 ? 3.521 23.255 13.545 1.00 69.19 92 HIS A N 1
ATOM 739 C CA . HIS A 1 92 ? 2.630 24.352 13.140 1.00 69.19 92 HIS A CA 1
ATOM 740 C C . HIS A 1 92 ? 3.305 25.364 12.192 1.00 69.19 92 HIS A C 1
ATOM 742 O O . HIS A 1 92 ? 2.609 26.115 11.511 1.00 69.19 92 HIS A O 1
ATOM 748 N N . SER A 1 93 ? 4.638 25.356 12.125 1.00 76.75 93 SER A N 1
ATOM 749 C CA . SER A 1 93 ? 5.473 26.145 11.210 1.00 76.75 93 SER A CA 1
ATOM 750 C C . SER A 1 93 ? 5.700 25.445 9.863 1.00 76.75 93 SER A C 1
ATOM 752 O O . SER A 1 93 ? 6.161 26.072 8.912 1.00 76.75 93 SER A O 1
ATOM 754 N N . GLY A 1 94 ? 5.315 24.168 9.742 1.00 61.94 94 GLY A N 1
ATOM 755 C CA . GLY A 1 94 ? 5.445 23.380 8.519 1.00 61.94 94 GLY A CA 1
ATOM 756 C C . GLY A 1 94 ? 6.746 22.578 8.402 1.00 61.94 94 GLY A C 1
ATOM 757 O O . GLY A 1 94 ? 6.944 21.934 7.364 1.00 61.94 94 GLY A O 1
ATOM 758 N N . ASP A 1 95 ? 7.592 22.574 9.434 1.00 75.50 95 ASP A N 1
ATOM 759 C CA . ASP A 1 95 ? 8.886 21.898 9.457 1.00 75.50 95 ASP A CA 1
ATOM 760 C C . ASP A 1 95 ? 8.766 20.433 9.913 1.00 75.50 95 ASP A C 1
ATOM 762 O O . ASP A 1 95 ? 7.930 20.106 10.759 1.00 75.50 95 ASP A O 1
ATOM 766 N N . PRO A 1 96 ? 9.596 19.515 9.380 1.00 72.00 96 PRO A N 1
ATOM 767 C CA . PRO A 1 96 ? 9.618 18.118 9.804 1.00 72.00 96 PRO A CA 1
ATOM 768 C C . PRO A 1 96 ? 9.901 17.959 11.304 1.00 72.00 96 PRO A C 1
ATOM 770 O O . PRO A 1 96 ? 10.951 18.367 11.800 1.00 72.00 96 PRO A O 1
ATOM 773 N N . VAL A 1 97 ? 9.001 17.283 12.014 1.00 75.75 97 VAL A N 1
ATOM 774 C CA . VAL A 1 97 ? 9.184 16.910 13.416 1.00 75.75 97 VAL A CA 1
ATOM 775 C C . VAL A 1 97 ? 10.289 15.849 13.498 1.00 75.75 97 VAL A C 1
ATOM 777 O O . VAL A 1 97 ? 10.184 14.805 12.841 1.00 75.75 97 VAL A O 1
ATOM 780 N N . PRO A 1 98 ? 11.351 16.074 14.293 1.00 72.12 98 PRO A N 1
ATOM 781 C CA . PRO A 1 98 ? 12.413 15.095 14.464 1.00 72.12 98 PRO A CA 1
ATOM 782 C C . PRO A 1 98 ? 11.850 13.828 15.113 1.00 72.12 98 PRO A C 1
ATOM 784 O O . PRO A 1 98 ? 11.215 13.880 16.169 1.00 72.12 98 PRO A O 1
ATOM 787 N N . LYS A 1 99 ? 12.078 12.674 14.479 1.00 60.47 99 LYS A N 1
ATOM 788 C CA . LYS A 1 99 ? 11.680 11.388 15.054 1.00 60.47 99 LYS A CA 1
ATOM 789 C C . LYS A 1 99 ? 12.502 11.105 16.315 1.00 60.47 99 LYS A C 1
ATOM 791 O O . LYS A 1 99 ? 13.722 11.288 16.286 1.00 60.47 99 LYS A O 1
ATOM 796 N N . PRO A 1 100 ? 11.889 10.607 17.400 1.00 54.78 100 PRO A N 1
ATOM 797 C CA . PRO A 1 100 ? 12.654 10.091 18.523 1.00 54.78 100 PRO A CA 1
ATOM 798 C C . PRO A 1 100 ? 13.468 8.876 18.055 1.00 54.78 100 PRO A C 1
ATOM 800 O O . PRO A 1 100 ? 12.919 7.900 17.549 1.00 54.78 100 PRO A O 1
ATOM 803 N N . HIS A 1 101 ? 14.793 8.935 18.191 1.00 43.97 101 HIS A N 1
ATOM 804 C CA . HIS A 1 101 ? 15.653 7.798 17.872 1.00 43.97 101 HIS A CA 1
ATOM 805 C C . HIS A 1 101 ? 15.437 6.670 18.896 1.00 43.97 101 HIS A C 1
ATOM 807 O O . HIS A 1 101 ? 15.533 6.927 20.101 1.00 43.97 101 HIS A O 1
ATOM 813 N N . PRO A 1 102 ? 15.222 5.413 18.466 1.00 55.19 102 PRO A N 1
ATOM 814 C CA . PRO A 1 102 ? 15.234 4.280 19.377 1.00 55.19 102 PRO A CA 1
ATOM 815 C C . PRO A 1 102 ? 16.686 4.034 19.806 1.00 55.19 102 PRO A C 1
ATOM 817 O O . PRO A 1 102 ? 17.449 3.398 19.084 1.00 55.19 102 PRO A O 1
ATOM 820 N N . GLY A 1 103 ? 17.099 4.587 20.950 1.00 55.50 103 GLY A N 1
ATOM 821 C CA . GLY A 1 103 ? 18.420 4.289 21.519 1.00 55.50 103 GLY A CA 1
ATOM 822 C C . GLY A 1 103 ? 19.142 5.395 22.285 1.00 55.50 103 GLY A C 1
ATOM 823 O O . GLY A 1 103 ? 20.243 5.143 22.763 1.00 55.50 103 GLY A O 1
ATOM 824 N N . LEU A 1 104 ? 18.574 6.590 22.459 1.00 51.84 104 LEU A N 1
ATOM 825 C CA . LEU A 1 104 ? 19.180 7.587 23.346 1.00 51.84 104 LEU A CA 1
ATOM 826 C C . LEU A 1 104 ? 18.580 7.463 24.749 1.00 51.84 104 LEU A C 1
ATOM 828 O O . LEU A 1 104 ? 17.594 8.115 25.083 1.00 51.84 104 LEU A O 1
ATOM 832 N N . ILE A 1 105 ? 19.190 6.611 25.579 1.00 57.88 105 ILE A N 1
ATOM 833 C C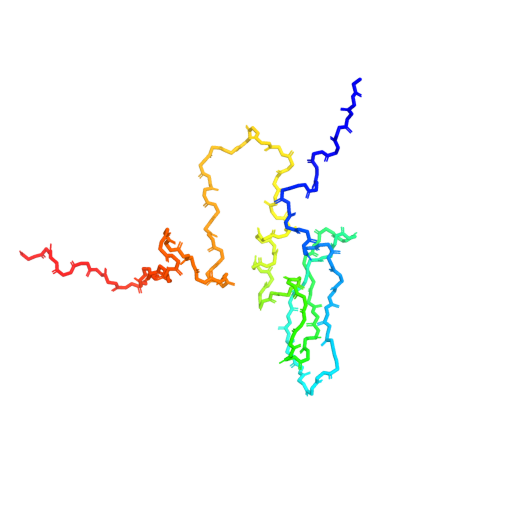A . ILE A 1 105 ? 19.114 6.776 27.036 1.00 57.88 105 ILE A CA 1
ATOM 834 C C . ILE A 1 105 ? 19.632 8.198 27.318 1.00 57.88 105 ILE A C 1
ATOM 836 O O . ILE A 1 105 ? 20.728 8.524 26.848 1.00 57.88 105 ILE A O 1
ATOM 840 N N . PRO A 1 106 ? 18.902 9.069 28.036 1.00 49.22 106 PRO A N 1
ATOM 841 C CA . PRO A 1 106 ? 19.458 10.353 28.428 1.00 49.22 106 PRO A CA 1
ATOM 842 C C . PRO A 1 106 ? 20.686 10.094 29.309 1.00 49.22 106 PRO A C 1
ATOM 844 O O . PRO A 1 106 ? 20.569 9.581 30.420 1.00 49.22 106 PRO A O 1
ATOM 847 N N . PHE A 1 107 ? 21.875 10.448 28.814 1.00 57.09 107 PHE A N 1
ATOM 848 C CA . PHE A 1 107 ? 23.097 10.576 29.612 1.00 57.09 107 PHE A CA 1
ATOM 849 C C . PHE A 1 107 ? 22.936 11.781 30.553 1.00 57.09 107 PHE A C 1
ATOM 851 O O . PHE A 1 107 ? 23.503 12.848 30.346 1.00 57.09 107 PHE A O 1
ATOM 858 N N . SER A 1 108 ? 22.063 11.655 31.548 1.00 56.94 108 SER A N 1
ATOM 859 C CA . SER A 1 108 ? 21.916 12.583 32.674 1.00 56.94 108 SER A CA 1
ATOM 860 C C . SER A 1 108 ? 21.256 11.861 33.848 1.00 56.94 108 SER A C 1
ATOM 862 O O . SER A 1 108 ? 20.236 12.284 34.377 1.00 56.94 108 SER A O 1
ATOM 864 N N . LEU A 1 109 ? 21.855 10.736 34.229 1.00 54.31 109 LEU A N 1
ATOM 865 C CA . LEU A 1 109 ? 21.864 10.244 35.602 1.00 54.31 109 LEU A CA 1
ATOM 866 C C . LEU A 1 109 ? 23.297 9.781 35.878 1.00 54.31 109 LEU A C 1
ATOM 868 O O . LEU A 1 109 ? 23.620 8.605 35.733 1.00 54.31 109 LEU A O 1
ATOM 872 N N . GLN A 1 110 ? 24.152 10.750 36.194 1.00 58.34 110 GLN A N 1
ATOM 873 C CA . GLN A 1 110 ? 25.370 10.549 36.968 1.00 58.34 110 GLN A CA 1
ATOM 874 C C . GLN A 1 110 ? 25.280 11.473 38.179 1.00 58.34 110 GLN A C 1
ATOM 876 O O . GLN A 1 110 ? 24.849 12.632 37.976 1.00 58.34 110 GLN A O 1
#

Mean predicted aligned error: 14.35 Å

Secondary structure (DSSP, 8-state):
-----TTSSSS-GGGGSPP---S-S--EEEEEEEGGGTEEEEEEE-SS---S--BSSHHHHIIIII---S-TT--SS--PPPPTTSSPPB-TTSPBPPPPPTT---S---

Radius of gyration: 18.15 Å; Cα contacts (8 Å, |Δi|>4): 136; chains: 1; bounding box: 60×35×54 Å